Protein AF-A0AAD9N318-F1 (afdb_monomer_lite)

Sequence (82 aa):
MTNGTDLPEQCELVAESQLSDATDARSPSSEVKLQGNHEEANTRLIFHPCEAANEGINRVLVICRDVDVMLLLVHFISAKQS

Organism: Ridgeia piscesae (NCBI:txid27915)

Secondary structure (DSSP, 8-state):
----------EEEEEETT------SS--SEEEEE-S-HHHHHHHHHHHHHHHHHTT--EEEEE-S-HHHHHHHHHHHHHTT-

Foldseek 3Di:
DDPPPPDPQQEEEEEEQVFPPDDDPDPHPYYDYDDDPPVNSLVCLLCVVVVCVVVVRPYYHYDDPDVVSVVVSVVVVVVVVD

Structure (mmCIF, N/CA/C/O backbone):
data_AF-A0AAD9N318-F1
#
_entry.id   AF-A0AAD9N318-F1
#
loop_
_atom_site.group_PDB
_atom_site.id
_atom_site.type_symbol
_atom_site.label_atom_id
_atom_site.label_alt_id
_atom_site.label_comp_id
_atom_site.label_asym_id
_atom_site.label_entity_id
_atom_site.label_seq_id
_atom_site.pdbx_PDB_ins_code
_atom_site.Cartn_x
_atom_site.Cartn_y
_atom_site.Cartn_z
_atom_site.occupancy
_atom_site.B_iso_or_equiv
_atom_site.auth_seq_id
_atom_site.auth_comp_id
_atom_site.auth_asym_id
_atom_site.auth_atom_id
_atom_site.pdbx_PDB_model_num
ATOM 1 N N . MET A 1 1 ? -36.581 15.700 4.094 1.00 35.22 1 MET A N 1
ATOM 2 C CA . MET A 1 1 ? -35.476 16.193 3.247 1.00 35.22 1 MET A CA 1
ATOM 3 C C . MET A 1 1 ? -34.349 16.612 4.175 1.00 35.22 1 MET A C 1
ATOM 5 O O . MET A 1 1 ? -34.315 17.748 4.623 1.00 35.22 1 MET A O 1
ATOM 9 N N . THR A 1 2 ? -33.521 15.658 4.594 1.00 41.28 2 THR A N 1
ATOM 10 C CA . THR A 1 2 ? -32.337 15.926 5.415 1.00 41.28 2 THR A CA 1
ATOM 11 C C . THR A 1 2 ? -31.201 16.272 4.466 1.00 41.28 2 THR A C 1
ATOM 13 O O . THR A 1 2 ? -30.748 15.410 3.719 1.00 41.28 2 THR A O 1
ATOM 16 N N . ASN A 1 3 ? -30.798 17.541 4.456 1.00 43.72 3 ASN A N 1
ATOM 17 C CA . ASN A 1 3 ? -29.594 17.994 3.770 1.00 43.72 3 ASN A CA 1
ATOM 18 C C . ASN A 1 3 ? -28.393 17.351 4.473 1.00 43.72 3 ASN A C 1
ATOM 20 O O . ASN A 1 3 ? -27.938 17.851 5.499 1.00 43.72 3 ASN A O 1
ATOM 24 N N . GLY A 1 4 ? -27.948 16.200 3.970 1.00 42.22 4 GLY A N 1
ATOM 25 C CA . GLY A 1 4 ? -26.667 15.622 4.345 1.00 42.22 4 GLY A CA 1
ATOM 26 C C . GLY A 1 4 ? -25.583 16.533 3.796 1.00 42.22 4 GLY A C 1
ATOM 27 O O . GLY A 1 4 ? -25.399 16.625 2.589 1.00 42.22 4 GLY A O 1
ATOM 28 N N . THR A 1 5 ? -24.917 17.274 4.670 1.00 44.00 5 THR A N 1
ATOM 29 C CA . THR A 1 5 ? -23.626 17.870 4.344 1.00 44.00 5 THR A CA 1
ATOM 30 C C . THR A 1 5 ? -22.645 16.721 4.166 1.00 44.00 5 THR A C 1
ATOM 32 O O . THR A 1 5 ? -22.123 16.207 5.155 1.00 44.00 5 THR A O 1
ATOM 35 N N . ASP A 1 6 ? -22.445 16.293 2.919 1.00 49.69 6 ASP A N 1
ATOM 36 C CA . ASP A 1 6 ? -21.309 15.466 2.528 1.00 49.69 6 ASP A CA 1
ATOM 37 C C . ASP A 1 6 ? -20.040 16.244 2.897 1.00 49.69 6 ASP A C 1
ATOM 39 O O . ASP A 1 6 ? -19.645 17.197 2.220 1.00 49.69 6 ASP A O 1
ATOM 43 N N . LEU A 1 7 ? -19.433 15.891 4.033 1.00 48.72 7 LEU A N 1
ATOM 44 C CA . LEU A 1 7 ? -18.052 16.265 4.312 1.00 48.72 7 LEU A CA 1
ATOM 45 C C . LEU A 1 7 ? -17.220 15.791 3.113 1.00 48.72 7 LEU A C 1
ATOM 47 O O . LEU A 1 7 ? -17.398 14.644 2.695 1.00 48.72 7 LEU A O 1
ATOM 51 N N . PRO A 1 8 ? -16.352 16.638 2.532 1.00 54.91 8 PRO A N 1
ATOM 52 C CA . PRO A 1 8 ? -15.535 16.218 1.406 1.00 54.91 8 PRO A CA 1
ATOM 53 C C . PRO A 1 8 ? -14.717 15.006 1.851 1.00 54.91 8 PRO A C 1
ATOM 55 O O . PRO A 1 8 ? -13.896 15.110 2.762 1.00 54.91 8 PRO A O 1
ATOM 58 N N . GLU A 1 9 ? -15.006 13.845 1.261 1.00 58.34 9 GLU A N 1
ATOM 59 C CA . GLU A 1 9 ? -14.260 12.617 1.515 1.00 58.34 9 GLU A CA 1
ATOM 60 C C . GLU A 1 9 ? -12.779 12.910 1.263 1.00 58.34 9 GLU A C 1
ATOM 62 O O . GLU A 1 9 ? -12.383 13.154 0.122 1.00 58.34 9 GLU A O 1
ATOM 67 N N . GLN A 1 10 ? -11.973 12.930 2.327 1.00 64.75 10 GLN A N 1
ATOM 68 C CA . GLN A 1 10 ? -10.532 13.117 2.213 1.00 64.75 10 GLN A CA 1
ATOM 69 C C . GLN A 1 10 ? -9.966 11.913 1.461 1.00 64.75 10 GLN A C 1
ATOM 71 O O . GLN A 1 10 ? -10.002 10.783 1.957 1.00 64.75 10 GLN A O 1
ATOM 76 N N . CYS A 1 11 ? -9.534 12.172 0.228 1.00 66.19 11 CYS A N 1
ATOM 77 C CA . CYS A 1 11 ? -9.022 11.181 -0.706 1.00 66.19 11 CYS A CA 1
ATOM 78 C C . CYS A 1 11 ? -7.586 11.541 -1.071 1.00 66.19 11 CYS A C 1
ATOM 80 O O . CYS A 1 11 ? -7.317 12.673 -1.484 1.00 66.19 11 CYS A O 1
ATOM 82 N N . GLU A 1 12 ? -6.683 10.578 -0.964 1.00 76.50 12 GLU A N 1
ATOM 83 C CA . GLU A 1 12 ? -5.272 10.766 -1.285 1.00 76.50 12 GLU A CA 1
ATOM 84 C C . GLU A 1 12 ? -4.831 9.819 -2.396 1.00 76.50 12 GLU A C 1
ATOM 86 O O . GLU A 1 12 ? -5.205 8.644 -2.411 1.00 76.50 12 GLU A O 1
ATOM 91 N N . LEU A 1 13 ? -4.052 10.345 -3.340 1.00 75.62 13 LEU A N 1
ATOM 92 C CA . LEU A 1 13 ? -3.461 9.582 -4.430 1.00 75.62 13 LEU A CA 1
ATOM 93 C C . LEU A 1 13 ? -2.004 9.271 -4.112 1.00 75.62 13 LEU A C 1
ATOM 95 O O . LEU A 1 13 ? -1.220 10.192 -3.915 1.00 75.62 13 LEU A O 1
ATOM 99 N N . VAL A 1 14 ? -1.633 7.996 -4.125 1.00 76.62 14 VAL A N 1
ATOM 100 C CA . VAL A 1 14 ? -0.247 7.555 -3.949 1.00 76.62 14 VAL A CA 1
ATOM 101 C C . VAL A 1 14 ? 0.189 6.833 -5.210 1.00 76.62 14 VAL A C 1
ATOM 103 O O . VAL A 1 14 ? -0.379 5.800 -5.572 1.00 76.62 14 VAL A O 1
ATOM 106 N N . ALA A 1 15 ? 1.201 7.373 -5.878 1.00 73.44 15 ALA A N 1
ATOM 107 C CA . ALA A 1 15 ? 1.746 6.792 -7.095 1.00 73.44 15 ALA A CA 1
ATOM 108 C C . ALA A 1 15 ? 3.267 6.671 -7.013 1.00 73.44 15 ALA A C 1
ATOM 110 O O . ALA A 1 15 ? 3.968 7.532 -6.465 1.00 73.44 15 ALA A O 1
ATOM 111 N N . GLU A 1 16 ? 3.791 5.616 -7.632 1.00 66.81 16 GLU A N 1
ATOM 112 C CA . GLU A 1 16 ? 5.202 5.574 -7.996 1.00 66.81 16 GLU A CA 1
ATOM 113 C C . GLU A 1 16 ? 5.532 6.727 -8.947 1.00 66.81 16 GLU A C 1
ATOM 115 O O . GLU A 1 16 ? 4.715 7.144 -9.773 1.00 66.81 16 GLU A O 1
ATOM 120 N N . SER A 1 17 ? 6.766 7.226 -8.866 1.00 61.66 17 SER A N 1
ATOM 121 C CA . SER A 1 17 ? 7.202 8.451 -9.547 1.00 61.66 17 SER A CA 1
ATOM 122 C C . SER A 1 17 ? 6.916 8.503 -11.069 1.00 61.66 17 SER A C 1
ATOM 124 O O . SER A 1 17 ? 6.828 9.586 -11.654 1.00 61.66 17 SER A O 1
ATOM 126 N N . GLN A 1 18 ? 6.736 7.353 -11.725 1.00 59.47 18 GLN A N 1
ATOM 127 C CA . GLN A 1 18 ? 6.486 7.243 -13.168 1.00 59.47 18 GLN A CA 1
ATOM 128 C C . GLN A 1 18 ? 5.002 7.080 -13.559 1.00 59.47 18 GLN A C 1
ATOM 130 O O . GLN A 1 18 ? 4.698 6.989 -14.746 1.00 59.47 18 GLN A O 1
ATOM 135 N N . LEU A 1 19 ? 4.078 7.033 -12.594 1.00 57.97 19 LEU A N 1
ATOM 136 C CA . LEU A 1 19 ? 2.661 6.696 -12.807 1.00 57.97 19 LEU A CA 1
ATOM 137 C C . LEU A 1 19 ? 1.683 7.853 -12.567 1.00 57.97 19 LEU A C 1
ATOM 139 O O . LEU A 1 19 ? 0.478 7.645 -12.670 1.00 57.97 19 LEU A O 1
ATOM 143 N N . SER A 1 20 ? 2.183 9.063 -12.312 1.00 54.50 20 SER A N 1
ATOM 144 C CA . SER A 1 20 ? 1.406 10.261 -11.943 1.00 54.50 20 SER A CA 1
ATOM 145 C C . SER A 1 20 ? 0.439 10.806 -13.019 1.00 54.50 20 SER A C 1
ATOM 147 O O . SER A 1 20 ? -0.019 11.931 -12.900 1.00 54.50 20 SER A O 1
ATOM 149 N N . ASP A 1 21 ? 0.104 10.040 -14.061 1.00 54.03 21 ASP A N 1
ATOM 150 C CA . ASP A 1 21 ? -0.883 10.433 -15.083 1.00 54.03 21 ASP A CA 1
ATOM 151 C C . ASP A 1 21 ? -2.206 9.662 -14.930 1.00 54.03 21 ASP A C 1
ATOM 153 O O . ASP A 1 21 ? -2.812 9.181 -15.890 1.00 54.03 21 ASP A O 1
ATOM 157 N N . ALA A 1 22 ? -2.643 9.471 -13.685 1.00 53.56 22 ALA A N 1
ATOM 158 C CA . ALA A 1 22 ? -3.935 8.870 -13.396 1.00 53.56 22 ALA A CA 1
ATOM 159 C C . ALA A 1 22 ? -4.988 9.957 -13.213 1.00 53.56 22 ALA A C 1
ATOM 161 O O . ALA A 1 22 ? -5.173 10.529 -12.141 1.00 53.56 22 ALA A O 1
ATOM 162 N N . THR A 1 23 ? -5.692 10.224 -14.304 1.00 49.28 23 THR A N 1
ATOM 163 C CA . THR A 1 23 ? -6.888 11.061 -14.309 1.00 49.28 23 THR A CA 1
ATOM 164 C C . THR A 1 23 ? -8.063 10.234 -13.778 1.00 49.28 23 THR A C 1
ATOM 166 O O . THR A 1 23 ? -8.738 9.561 -14.553 1.00 49.28 23 THR A O 1
ATOM 169 N N . ASP A 1 24 ? -8.303 10.248 -12.464 1.00 47.41 24 ASP A N 1
ATOM 170 C CA . ASP A 1 24 ? -9.589 9.805 -11.907 1.00 47.41 24 ASP A CA 1
ATOM 171 C C . ASP A 1 24 ? -10.525 11.018 -11.740 1.00 47.41 24 ASP A C 1
ATOM 173 O O . ASP A 1 24 ? -10.094 12.126 -11.416 1.00 47.41 24 ASP A O 1
ATOM 177 N N . ALA A 1 25 ? -11.821 10.825 -11.994 1.00 45.91 25 ALA A N 1
ATOM 178 C CA . ALA A 1 25 ? -12.837 11.873 -12.174 1.00 45.91 25 ALA A CA 1
ATOM 179 C C . ALA A 1 25 ? -13.204 12.646 -10.887 1.00 45.91 25 ALA A C 1
ATOM 181 O O . ALA A 1 25 ? -14.117 13.476 -10.882 1.00 45.91 25 ALA A O 1
ATOM 182 N N . ARG A 1 26 ? -12.492 12.388 -9.789 1.00 53.53 26 ARG A N 1
ATOM 183 C CA . ARG A 1 26 ? -12.616 13.076 -8.509 1.00 53.53 26 ARG A CA 1
ATOM 184 C C . ARG A 1 26 ? -11.220 13.533 -8.115 1.00 53.53 26 ARG A C 1
ATOM 186 O O . ARG A 1 26 ? -10.400 12.699 -7.749 1.00 53.53 26 ARG A O 1
ATOM 193 N N . SER A 1 27 ? -10.944 14.835 -8.227 1.00 54.53 27 SER A N 1
ATOM 194 C CA . SER A 1 27 ? -9.645 15.384 -7.832 1.00 54.53 27 SER A CA 1
ATOM 195 C C . SER A 1 27 ? -9.322 14.931 -6.407 1.00 54.53 27 SER A C 1
ATOM 197 O O . SER A 1 27 ? -10.091 15.263 -5.497 1.00 54.53 27 SER A O 1
ATOM 199 N N . PRO A 1 28 ? -8.246 14.153 -6.199 1.00 59.09 28 PRO A N 1
ATOM 200 C CA . PRO A 1 28 ? -7.825 13.810 -4.855 1.00 59.09 28 PRO A CA 1
ATOM 201 C C . PRO A 1 28 ? -7.494 15.109 -4.115 1.00 59.09 28 PRO A C 1
ATOM 203 O O . PRO A 1 28 ? -6.992 16.067 -4.706 1.00 59.09 28 PRO A O 1
ATOM 206 N N . SER A 1 29 ? -7.798 15.161 -2.819 1.00 60.41 29 SER A N 1
ATOM 207 C CA . SER A 1 29 ? -7.459 16.320 -1.987 1.00 60.41 29 SER A CA 1
ATOM 208 C C . SER A 1 29 ? -5.944 16.505 -1.838 1.00 60.41 29 SER A C 1
ATOM 210 O O . SER A 1 29 ? -5.505 17.603 -1.505 1.00 60.41 29 SER A O 1
ATOM 212 N N . SER A 1 30 ? -5.159 15.452 -2.095 1.00 68.62 30 SER A N 1
ATOM 213 C CA . SER A 1 30 ? -3.696 15.457 -2.065 1.00 68.62 30 SER A CA 1
ATOM 214 C C . SER A 1 30 ? -3.123 14.380 -2.999 1.00 68.62 30 SER A C 1
ATOM 216 O O . SER A 1 30 ? -3.695 13.294 -3.118 1.00 68.62 30 SER A O 1
ATOM 218 N N . GLU A 1 31 ? -1.995 14.675 -3.646 1.00 71.19 31 GLU A N 1
ATOM 219 C CA . GLU A 1 31 ? -1.202 13.719 -4.427 1.00 71.19 31 GLU A CA 1
ATOM 220 C C . GLU A 1 31 ? 0.171 13.547 -3.770 1.00 71.19 31 GLU A C 1
ATOM 222 O O . GLU A 1 31 ? 0.922 14.510 -3.599 1.00 71.19 31 GLU A O 1
ATOM 227 N N . VAL A 1 32 ? 0.510 12.304 -3.431 1.00 74.94 32 VAL A N 1
ATOM 228 C CA . VAL A 1 32 ? 1.806 11.910 -2.888 1.00 74.94 32 VAL A CA 1
ATOM 229 C C . VAL A 1 32 ? 2.567 11.114 -3.930 1.00 74.94 32 VAL A C 1
ATOM 231 O O . VAL A 1 32 ? 2.207 10.003 -4.326 1.00 74.94 32 VAL A O 1
ATOM 234 N N . LYS A 1 33 ? 3.683 11.703 -4.348 1.00 74.50 33 LYS A N 1
ATOM 235 C CA . LYS A 1 33 ? 4.620 11.089 -5.275 1.00 74.50 33 LYS A CA 1
ATOM 236 C C . LYS A 1 33 ? 5.762 10.461 -4.493 1.00 74.50 33 LYS A C 1
ATOM 238 O O . LYS A 1 33 ? 6.586 11.170 -3.912 1.00 74.50 33 LYS A O 1
ATOM 243 N N . LEU A 1 34 ? 5.817 9.132 -4.486 1.00 73.44 34 LEU A N 1
ATOM 244 C CA . LEU A 1 34 ? 6.862 8.414 -3.766 1.00 73.44 34 LEU A CA 1
ATOM 245 C C . LEU A 1 34 ? 8.192 8.541 -4.516 1.00 73.44 34 LEU A C 1
ATOM 247 O O . LEU A 1 34 ? 8.313 8.169 -5.686 1.00 73.44 34 LEU A O 1
ATOM 251 N N . GLN A 1 35 ? 9.187 9.101 -3.830 1.00 70.56 35 GLN A N 1
ATOM 252 C CA . GLN A 1 35 ? 10.576 9.163 -4.277 1.00 70.56 35 GLN A CA 1
ATOM 253 C C . GLN A 1 35 ? 11.420 8.203 -3.438 1.00 70.56 35 GLN A C 1
ATOM 255 O O . GLN A 1 35 ? 11.146 8.003 -2.256 1.00 70.56 35 GLN A O 1
ATOM 260 N N . GLY A 1 36 ? 12.445 7.624 -4.053 1.00 73.62 36 GLY A N 1
ATOM 261 C CA . GLY A 1 36 ? 13.305 6.621 -3.434 1.00 73.62 36 GLY A CA 1
ATOM 262 C C . GLY A 1 36 ? 13.799 5.626 -4.474 1.00 73.62 36 GLY A C 1
ATOM 263 O O . GLY A 1 36 ? 13.461 5.728 -5.658 1.00 73.62 36 GLY A O 1
ATOM 264 N N . ASN A 1 37 ? 14.606 4.661 -4.041 1.00 84.00 37 ASN A N 1
ATOM 265 C CA . ASN A 1 37 ? 14.870 3.493 -4.877 1.00 84.00 37 ASN A CA 1
ATOM 266 C C . ASN A 1 37 ? 13.611 2.603 -4.957 1.00 84.00 37 ASN A C 1
ATOM 268 O O . ASN A 1 37 ? 12.636 2.823 -4.241 1.00 84.00 37 ASN A O 1
ATOM 272 N N . HIS A 1 38 ? 13.629 1.611 -5.846 1.00 79.44 38 HIS A N 1
ATOM 273 C CA . HIS A 1 38 ? 12.479 0.740 -6.103 1.00 79.44 38 HIS A CA 1
ATOM 274 C C . HIS A 1 38 ? 11.928 0.082 -4.825 1.00 79.44 38 HIS A C 1
ATOM 276 O O . HIS A 1 38 ? 10.734 0.121 -4.560 1.00 79.44 38 HIS A O 1
ATOM 282 N N . GLU A 1 39 ? 12.803 -0.472 -3.986 1.00 82.25 39 GLU A N 1
ATOM 283 C CA . GLU A 1 39 ? 12.410 -1.158 -2.750 1.00 82.25 39 GLU A CA 1
ATOM 284 C C . GLU A 1 39 ? 11.836 -0.192 -1.704 1.00 82.25 39 GLU A C 1
ATOM 286 O O . GLU A 1 39 ? 10.845 -0.500 -1.039 1.00 82.25 39 GLU A O 1
ATOM 291 N N . GLU A 1 40 ? 12.425 0.995 -1.575 1.00 82.94 40 GLU A N 1
ATOM 292 C CA . GLU A 1 40 ? 11.956 2.041 -0.671 1.00 82.94 40 GLU A CA 1
ATOM 293 C C . GLU A 1 40 ? 10.591 2.582 -1.109 1.00 82.94 40 GLU A C 1
ATOM 295 O O . GLU A 1 40 ? 9.696 2.733 -0.275 1.00 82.94 40 GLU A O 1
ATOM 300 N N . ALA A 1 41 ? 10.410 2.838 -2.407 1.00 82.69 41 ALA A N 1
ATOM 301 C CA . ALA A 1 41 ? 9.136 3.278 -2.961 1.00 82.69 41 ALA A CA 1
ATOM 302 C C . ALA A 1 41 ? 8.044 2.227 -2.713 1.00 82.69 41 ALA A C 1
ATOM 304 O O . ALA A 1 41 ? 6.983 2.573 -2.197 1.00 82.69 41 ALA A O 1
ATOM 305 N N . ASN A 1 42 ? 8.336 0.948 -2.963 1.00 85.31 42 ASN A N 1
ATOM 306 C CA . ASN A 1 42 ? 7.391 -0.153 -2.753 1.00 85.31 42 ASN A CA 1
ATOM 307 C C . ASN A 1 42 ? 7.036 -0.316 -1.270 1.00 85.31 42 ASN A C 1
ATOM 309 O O . ASN A 1 42 ? 5.876 -0.516 -0.914 1.00 85.31 42 ASN A O 1
ATOM 313 N N . THR A 1 43 ? 8.022 -0.155 -0.385 1.00 86.38 43 THR A N 1
ATOM 314 C CA . THR A 1 43 ? 7.805 -0.174 1.066 1.00 86.38 43 THR A CA 1
ATOM 315 C C . THR A 1 43 ? 6.882 0.966 1.494 1.00 86.38 43 THR A C 1
ATOM 317 O O . THR A 1 43 ? 5.882 0.731 2.173 1.00 86.38 43 THR A O 1
ATOM 320 N N . ARG A 1 44 ? 7.164 2.201 1.063 1.00 85.69 44 ARG A N 1
ATOM 321 C CA . ARG A 1 44 ? 6.325 3.368 1.374 1.00 85.69 44 ARG A CA 1
ATOM 322 C C . ARG A 1 44 ? 4.911 3.213 0.815 1.00 85.69 44 ARG A C 1
ATOM 324 O O . ARG A 1 44 ? 3.963 3.569 1.499 1.00 85.69 44 ARG A O 1
ATOM 331 N N . LEU A 1 45 ? 4.752 2.611 -0.363 1.00 86.50 45 LEU A N 1
ATOM 332 C CA . LEU A 1 45 ? 3.447 2.344 -0.971 1.00 86.50 45 LEU A CA 1
ATOM 333 C C . LEU A 1 45 ? 2.571 1.415 -0.108 1.00 86.50 45 LEU A C 1
ATOM 335 O O . LEU A 1 45 ? 1.352 1.570 -0.076 1.00 86.50 45 LEU A O 1
ATOM 339 N N . ILE A 1 46 ? 3.184 0.480 0.625 1.00 87.12 46 ILE A N 1
ATOM 340 C CA . ILE A 1 46 ? 2.481 -0.447 1.525 1.00 87.12 46 ILE A CA 1
ATOM 341 C C . ILE A 1 46 ? 2.114 0.212 2.860 1.00 87.12 46 ILE A C 1
ATOM 343 O O . ILE A 1 46 ? 1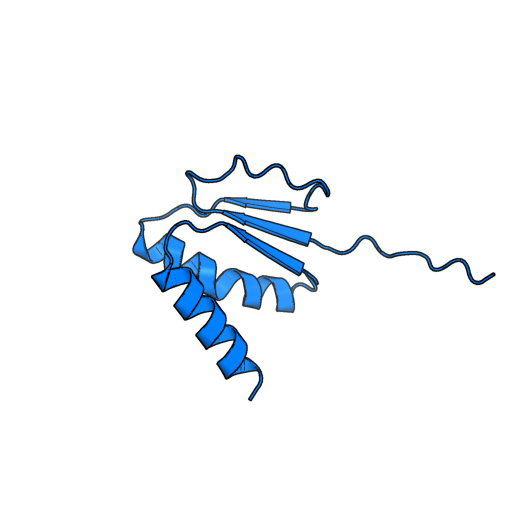.029 -0.028 3.392 1.00 87.12 46 ILE A O 1
ATOM 347 N N . PHE A 1 47 ? 3.004 1.038 3.415 1.00 86.31 47 PHE A N 1
ATOM 348 C CA . PHE A 1 47 ? 2.792 1.660 4.726 1.00 86.31 47 PHE A CA 1
ATOM 349 C C . PHE A 1 47 ? 1.956 2.941 4.673 1.00 86.31 47 PHE A C 1
ATOM 351 O O . PHE A 1 47 ? 1.192 3.191 5.607 1.00 86.31 47 PHE A O 1
ATOM 358 N N . HIS A 1 48 ? 2.027 3.705 3.579 1.00 85.81 48 HIS A N 1
ATOM 359 C CA . HIS A 1 48 ? 1.333 4.988 3.431 1.00 85.81 48 HIS A CA 1
ATOM 360 C C . HIS A 1 48 ? -0.179 4.893 3.687 1.00 85.81 48 HIS A C 1
ATOM 362 O O . HIS A 1 48 ? 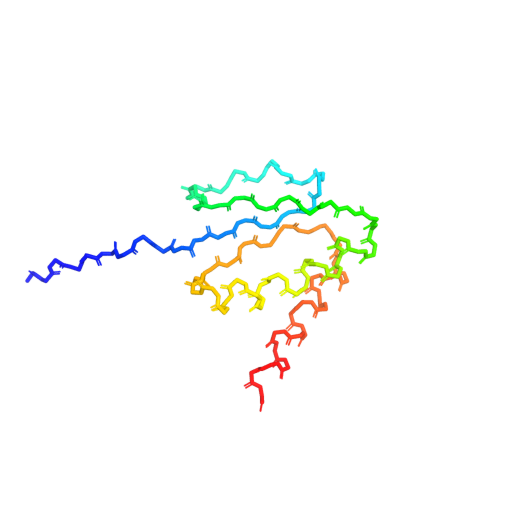-0.688 5.700 4.460 1.00 85.81 48 HIS A O 1
ATOM 368 N N . PRO A 1 49 ? -0.925 3.890 3.172 1.00 82.00 49 PRO A N 1
ATOM 369 C CA . PRO A 1 49 ? -2.351 3.767 3.474 1.00 82.00 49 PRO A CA 1
ATOM 370 C C . PRO A 1 49 ? -2.666 3.617 4.969 1.00 82.00 49 PRO A C 1
ATOM 372 O O . PRO A 1 49 ? -3.729 4.036 5.421 1.00 82.00 49 PRO A O 1
ATOM 375 N N . CYS A 1 50 ? -1.752 3.033 5.749 1.00 82.31 50 CYS A N 1
ATOM 376 C CA . CYS A 1 50 ? -1.924 2.903 7.195 1.00 82.31 50 CYS A CA 1
ATOM 377 C C . CYS A 1 50 ? -1.681 4.225 7.926 1.00 82.31 50 CYS A C 1
ATOM 379 O O . CYS A 1 50 ? -2.368 4.514 8.903 1.00 82.31 50 CYS A O 1
ATOM 381 N N . GLU A 1 51 ? -0.706 5.011 7.476 1.00 84.44 51 GLU A N 1
ATOM 382 C CA . GLU A 1 51 ? -0.434 6.344 8.020 1.00 84.44 51 GLU A CA 1
ATOM 383 C C . GLU A 1 51 ? -1.580 7.300 7.682 1.00 84.44 51 GLU A C 1
ATOM 385 O O . GLU A 1 51 ? -2.153 7.907 8.582 1.00 84.44 51 GLU A O 1
ATOM 390 N N . ALA A 1 52 ? -2.019 7.304 6.423 1.00 83.19 52 ALA A N 1
ATOM 391 C CA . ALA A 1 52 ? -3.170 8.060 5.946 1.00 83.19 52 ALA A CA 1
ATOM 392 C C . ALA A 1 52 ? -4.446 7.761 6.760 1.00 83.19 52 ALA A C 1
ATOM 394 O O . ALA A 1 52 ? -5.169 8.675 7.159 1.00 83.19 52 ALA A O 1
ATOM 395 N N . ALA A 1 53 ? -4.696 6.490 7.094 1.00 81.00 53 ALA A N 1
ATOM 396 C CA . ALA A 1 53 ? -5.819 6.114 7.953 1.00 81.00 53 ALA A CA 1
ATOM 397 C C . ALA A 1 53 ? -5.721 6.723 9.367 1.00 81.00 53 ALA A C 1
ATOM 399 O O . ALA A 1 53 ? -6.736 7.140 9.926 1.00 81.00 53 ALA A O 1
ATOM 400 N N . ASN A 1 54 ? -4.514 6.820 9.941 1.00 82.50 54 ASN A N 1
ATOM 401 C CA . ASN A 1 54 ? -4.298 7.478 11.236 1.00 82.50 54 ASN A CA 1
ATOM 402 C C . ASN A 1 54 ? -4.494 9.001 11.159 1.00 82.50 54 ASN A C 1
ATOM 404 O O . ASN A 1 54 ? -4.836 9.625 12.162 1.00 82.50 54 ASN A O 1
ATOM 408 N N . GLU A 1 55 ? -4.302 9.591 9.980 1.00 84.06 55 GLU A N 1
ATOM 409 C CA . GLU A 1 55 ? -4.517 11.017 9.713 1.00 84.06 55 GLU A CA 1
ATOM 410 C C . GLU A 1 55 ? -5.982 11.361 9.385 1.00 84.06 55 GLU A C 1
ATOM 412 O O . GLU A 1 55 ? -6.321 12.530 9.208 1.00 84.06 55 GLU A O 1
ATOM 417 N N . GLY A 1 56 ? -6.880 10.368 9.367 1.00 81.50 56 GLY A N 1
ATOM 418 C CA . GLY A 1 56 ? -8.306 10.563 9.082 1.00 81.50 56 GLY A CA 1
ATOM 419 C C . GLY A 1 56 ? -8.650 10.567 7.591 1.00 81.50 56 GLY A C 1
ATOM 420 O O . GLY A 1 56 ? -9.766 10.935 7.215 1.00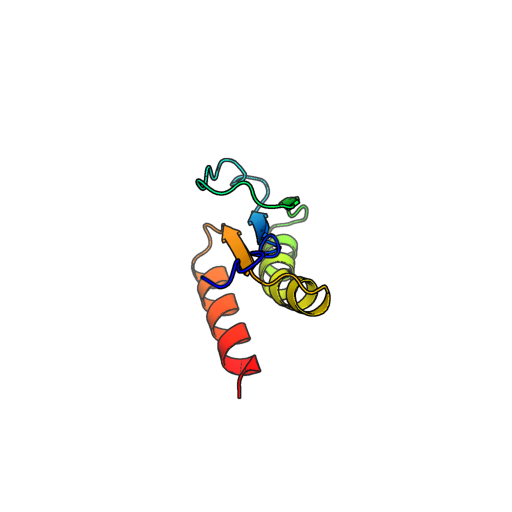 81.50 56 GLY A O 1
ATOM 421 N N . ILE A 1 57 ? -7.719 10.132 6.739 1.00 82.38 57 ILE A N 1
ATOM 422 C CA . ILE A 1 57 ? -7.951 9.970 5.307 1.00 82.38 57 ILE A CA 1
ATOM 423 C C . ILE A 1 57 ? -8.802 8.719 5.103 1.00 82.38 57 ILE A C 1
ATOM 425 O O . ILE A 1 57 ? -8.391 7.591 5.377 1.00 82.38 57 ILE A O 1
ATOM 429 N N . ASN A 1 58 ? -10.017 8.928 4.603 1.00 80.38 58 ASN A N 1
ATOM 430 C CA . ASN A 1 58 ? -11.015 7.866 4.474 1.00 80.38 58 ASN A CA 1
ATOM 431 C C . ASN A 1 58 ? -10.770 6.968 3.259 1.00 80.38 58 ASN A C 1
ATOM 433 O O . ASN A 1 58 ? -11.297 5.856 3.192 1.00 80.38 58 ASN A O 1
ATOM 437 N N . ARG A 1 59 ? -10.011 7.452 2.270 1.00 82.12 59 ARG A N 1
ATOM 438 C CA . ARG A 1 59 ? -9.752 6.717 1.036 1.00 82.12 59 ARG A CA 1
ATOM 439 C C . ARG A 1 59 ? -8.366 7.024 0.487 1.00 82.12 59 ARG A C 1
ATOM 441 O O . ARG A 1 59 ? -8.033 8.175 0.230 1.00 82.12 59 ARG A O 1
ATOM 448 N N . VAL A 1 60 ? -7.604 5.970 0.222 1.00 82.62 60 VAL A N 1
ATOM 449 C CA . VAL A 1 60 ? -6.304 6.057 -0.448 1.00 82.62 60 VAL A CA 1
ATOM 450 C C . VAL A 1 60 ? -6.396 5.317 -1.774 1.00 82.62 60 VAL A C 1
ATOM 452 O O . VAL A 1 60 ? -6.759 4.141 -1.814 1.00 82.62 60 VAL A O 1
ATOM 455 N N . LEU A 1 61 ? -6.113 6.020 -2.867 1.00 83.38 61 LEU A N 1
ATOM 456 C CA . LEU A 1 61 ? -5.997 5.446 -4.199 1.00 83.38 61 LEU A CA 1
ATOM 457 C C . LEU A 1 61 ? -4.520 5.164 -4.465 1.00 83.38 61 LEU A C 1
ATOM 459 O O . LEU A 1 61 ? -3.713 6.084 -4.569 1.00 83.38 61 LEU A O 1
ATOM 463 N N . VAL A 1 62 ? -4.176 3.884 -4.565 1.00 82.44 62 VAL A N 1
ATOM 464 C CA . VAL A 1 62 ? -2.806 3.434 -4.814 1.00 82.44 62 VAL A CA 1
ATOM 465 C C . VAL A 1 62 ? -2.660 3.051 -6.280 1.00 82.44 62 VAL A C 1
ATOM 467 O O . VAL A 1 62 ? -3.416 2.219 -6.782 1.00 82.44 62 VAL A O 1
ATOM 470 N N . ILE A 1 63 ? -1.674 3.635 -6.955 1.00 82.69 63 ILE A N 1
ATOM 471 C CA . ILE A 1 63 ? -1.332 3.315 -8.339 1.00 82.69 63 ILE A CA 1
ATOM 472 C C . ILE A 1 63 ? 0.067 2.724 -8.372 1.00 82.69 63 ILE A C 1
ATOM 474 O O . ILE A 1 63 ? 1.063 3.399 -8.112 1.00 82.69 63 ILE A O 1
ATOM 478 N N . CYS A 1 64 ? 0.120 1.455 -8.740 1.00 81.81 64 CYS A N 1
ATOM 479 C CA . CYS A 1 64 ? 1.326 0.651 -8.772 1.00 81.81 64 CYS A CA 1
ATOM 480 C C . CYS A 1 64 ? 1.241 -0.287 -9.979 1.00 81.81 64 CYS A C 1
ATOM 482 O O . CYS A 1 64 ? 0.161 -0.791 -10.301 1.00 81.81 64 CYS A O 1
ATOM 484 N N . ARG A 1 65 ? 2.357 -0.476 -10.690 1.00 82.88 65 ARG A N 1
ATOM 485 C CA . ARG A 1 65 ? 2.450 -1.462 -11.787 1.00 82.88 65 ARG A CA 1
ATOM 486 C C . ARG A 1 65 ? 2.900 -2.832 -11.291 1.00 82.88 65 ARG A C 1
ATOM 488 O O . ARG A 1 65 ? 2.636 -3.830 -11.963 1.00 82.88 65 ARG A O 1
ATOM 495 N N . ASP A 1 66 ? 3.541 -2.868 -10.133 1.00 85.31 66 ASP A N 1
ATOM 496 C CA . ASP A 1 66 ? 4.108 -4.063 -9.537 1.00 85.31 66 ASP A CA 1
ATOM 497 C C . ASP A 1 66 ? 3.014 -4.892 -8.846 1.00 85.31 66 ASP A C 1
ATOM 499 O O . ASP A 1 66 ? 2.455 -4.547 -7.801 1.00 85.31 66 ASP A O 1
ATOM 5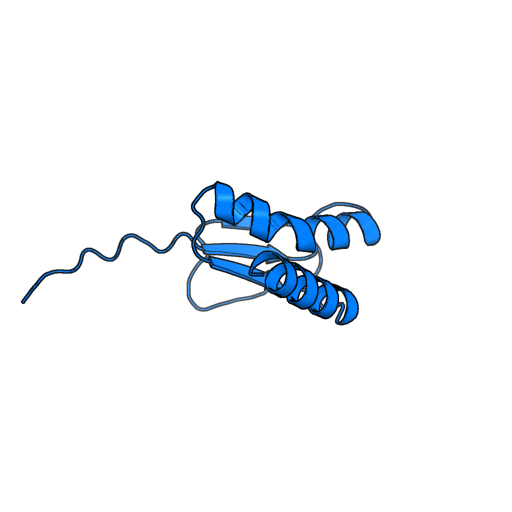03 N N . VAL A 1 67 ? 2.664 -6.016 -9.473 1.00 87.12 67 VAL A N 1
ATOM 504 C CA . VAL A 1 67 ? 1.573 -6.892 -9.015 1.00 87.12 67 VAL A CA 1
ATOM 505 C C . VAL A 1 67 ? 1.905 -7.564 -7.679 1.00 87.12 67 VAL A C 1
ATOM 507 O O . VAL A 1 67 ? 1.012 -7.796 -6.865 1.00 87.12 67 VAL A O 1
ATOM 510 N N . ASP A 1 68 ? 3.175 -7.874 -7.436 1.00 88.38 68 ASP A N 1
ATOM 511 C CA . ASP A 1 68 ? 3.670 -8.421 -6.172 1.00 88.38 68 ASP A CA 1
ATOM 512 C C . ASP A 1 68 ? 3.507 -7.425 -5.017 1.00 88.38 68 ASP A C 1
ATOM 514 O O . ASP A 1 68 ? 3.066 -7.815 -3.934 1.00 88.38 68 ASP A O 1
ATOM 518 N N . VAL A 1 69 ? 3.751 -6.137 -5.261 1.00 86.12 69 VAL A N 1
ATOM 519 C CA . VAL A 1 69 ? 3.518 -5.062 -4.286 1.00 86.12 69 VAL A CA 1
ATOM 520 C C . VAL A 1 69 ? 2.028 -4.900 -3.996 1.00 86.12 69 VAL A C 1
ATOM 522 O O . VAL A 1 69 ? 1.636 -4.819 -2.830 1.00 86.12 69 VAL A O 1
ATOM 525 N N . MET A 1 70 ? 1.171 -4.929 -5.024 1.00 86.75 70 MET A N 1
ATOM 526 C CA . MET A 1 70 ? -0.285 -4.913 -4.829 1.00 86.75 70 MET A CA 1
ATOM 527 C C . MET A 1 70 ? -0.774 -6.120 -4.019 1.00 86.75 70 MET A C 1
ATOM 529 O O . MET A 1 70 ? -1.608 -5.971 -3.124 1.00 86.75 70 MET A O 1
ATOM 533 N N . LEU A 1 71 ? -0.257 -7.317 -4.307 1.00 88.69 71 LEU A N 1
ATOM 534 C CA . LEU A 1 71 ? -0.612 -8.532 -3.577 1.00 88.69 71 LEU A CA 1
ATOM 535 C C . LEU A 1 71 ? -0.188 -8.433 -2.107 1.00 88.69 71 LEU A C 1
ATOM 537 O O . LEU A 1 71 ? -0.955 -8.794 -1.211 1.00 88.69 71 LEU A O 1
ATOM 541 N N . LEU A 1 72 ? 1.010 -7.903 -1.861 1.00 87.62 72 LEU A N 1
ATOM 542 C CA . LEU A 1 72 ? 1.536 -7.685 -0.521 1.00 87.62 72 LEU A CA 1
ATOM 543 C C . LEU A 1 72 ? 0.708 -6.648 0.252 1.00 87.62 72 LEU A C 1
ATOM 545 O O . LEU A 1 72 ? 0.388 -6.880 1.418 1.00 87.62 72 LEU A O 1
ATOM 549 N N . LEU A 1 73 ? 0.282 -5.562 -0.401 1.00 86.25 73 LEU A N 1
ATOM 550 C CA . LEU A 1 73 ? -0.615 -4.558 0.175 1.00 86.25 73 LEU A CA 1
ATOM 551 C C . LEU A 1 73 ? -1.961 -5.173 0.595 1.00 86.25 73 LEU A C 1
ATOM 553 O O . LEU A 1 73 ? -2.404 -4.980 1.727 1.00 86.25 73 LEU A O 1
ATOM 557 N N . VAL A 1 74 ? -2.600 -5.955 -0.283 1.00 86.69 74 VAL A N 1
ATOM 558 C CA . VAL A 1 74 ? -3.876 -6.630 0.022 1.00 86.69 74 VAL A CA 1
ATOM 559 C C . VAL A 1 74 ? -3.715 -7.608 1.184 1.00 86.69 74 VAL A C 1
ATOM 561 O O . VAL A 1 74 ? -4.557 -7.638 2.087 1.00 86.69 74 VAL A O 1
ATOM 564 N N . HIS A 1 75 ? -2.631 -8.387 1.190 1.00 87.75 75 HIS A N 1
ATOM 565 C CA . HIS A 1 75 ? -2.329 -9.305 2.282 1.00 87.75 75 HIS A CA 1
ATOM 566 C C . HIS A 1 75 ? -2.166 -8.558 3.611 1.00 87.75 75 HIS A C 1
ATOM 568 O O . HIS A 1 75 ? -2.774 -8.941 4.610 1.00 87.75 75 HIS A O 1
ATOM 574 N N . PHE A 1 76 ? -1.402 -7.464 3.613 1.00 84.31 76 PHE A N 1
ATOM 575 C CA . PHE A 1 76 ? -1.139 -6.666 4.805 1.00 84.31 76 PHE A CA 1
ATOM 576 C C . PHE A 1 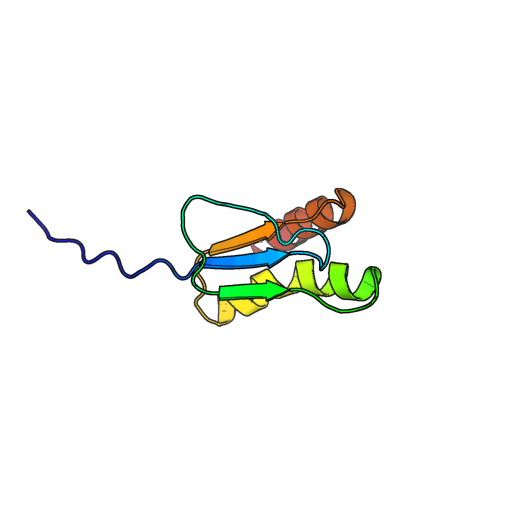76 ? -2.410 -6.021 5.374 1.00 84.31 76 PHE A C 1
ATOM 578 O O . PHE A 1 76 ? -2.659 -6.105 6.577 1.00 84.31 76 PHE A O 1
ATOM 585 N N . ILE A 1 77 ? -3.255 -5.442 4.513 1.00 82.44 77 ILE A N 1
ATOM 586 C CA . ILE A 1 77 ? -4.546 -4.866 4.921 1.00 82.44 77 ILE A CA 1
ATOM 587 C C . ILE A 1 77 ? -5.471 -5.951 5.482 1.00 82.44 77 ILE A C 1
ATOM 589 O O . ILE A 1 77 ? -6.114 -5.737 6.508 1.00 82.44 77 ILE A O 1
ATOM 593 N N . SER A 1 78 ? -5.519 -7.123 4.845 1.00 83.12 78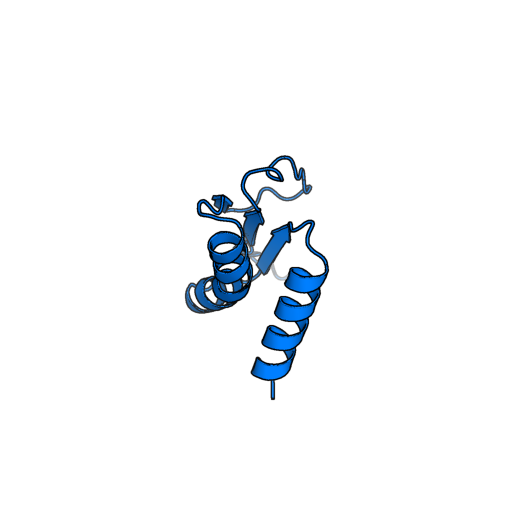 SER A N 1
ATOM 594 C CA . SER A 1 78 ? -6.369 -8.233 5.295 1.00 83.12 78 SER A CA 1
ATOM 595 C C . SER A 1 78 ? -5.911 -8.792 6.645 1.00 83.12 78 SER A C 1
ATOM 597 O O . SER A 1 78 ? -6.736 -9.084 7.504 1.00 83.12 78 SER A O 1
ATOM 599 N N . ALA A 1 79 ? -4.597 -8.897 6.862 1.00 76.88 79 ALA A N 1
ATOM 600 C CA . ALA A 1 79 ? -4.024 -9.365 8.122 1.00 76.88 79 ALA A CA 1
ATOM 601 C C . ALA A 1 79 ? -4.263 -8.389 9.287 1.00 76.88 79 ALA A C 1
ATOM 603 O O . ALA A 1 79 ? -4.418 -8.821 10.422 1.00 76.88 79 ALA A O 1
ATOM 604 N N . LYS A 1 80 ? -4.325 -7.080 9.016 1.00 65.12 80 LYS A N 1
ATOM 605 C CA . LYS A 1 80 ? -4.606 -6.036 10.017 1.00 65.12 80 LYS A CA 1
ATOM 606 C C . LYS A 1 80 ? -6.056 -6.009 10.519 1.00 65.12 80 LYS A C 1
ATOM 608 O O . LYS A 1 80 ? -6.313 -5.347 11.519 1.00 65.12 80 LYS A O 1
ATOM 613 N N . GLN A 1 81 ? -6.989 -6.668 9.830 1.00 57.22 81 GLN A N 1
ATOM 614 C CA . GLN A 1 81 ? -8.408 -6.718 10.212 1.00 57.22 81 GLN A CA 1
ATOM 615 C C . GLN A 1 81 ? -8.773 -7.939 11.077 1.00 57.22 81 GLN A C 1
ATOM 617 O O . GLN A 1 81 ? -9.924 -8.046 11.502 1.00 57.22 81 GLN A O 1
ATOM 622 N N . SER A 1 82 ? -7.822 -8.850 11.322 1.00 50.94 82 SER A N 1
ATOM 623 C CA . SER A 1 82 ? -7.977 -10.005 12.220 1.00 50.94 82 SER A CA 1
ATOM 624 C C . SER A 1 82 ? -7.471 -9.712 13.626 1.00 50.94 82 SER A C 1
ATOM 626 O O . SER A 1 82 ? -7.947 -10.440 14.527 1.00 50.94 82 SER A O 1
#

pLDDT: mean 72.23, std 14.77, range [35.22, 88.69]

Radius of gyration: 14.25 Å; chains: 1; bounding box: 50×28×27 Å